Protein AF-A0A436BQZ3-F1 (afdb_monomer_lite)

Secondary structure (DSSP, 8-state):
-----HHHHHHHHHHHHHTTT--SSHHHHHHHHHHTT--------SS----TTSHHHHHHHHHHHHHHHHHHHHHHHHHHTTS------PPP---

Radius of gyration: 27.24 Å; chains: 1; bounding box: 77×26×73 Å

Structure (mmCIF, N/CA/C/O backbone):
data_AF-A0A436BQZ3-F1
#
_entry.id   AF-A0A436BQZ3-F1
#
loop_
_atom_site.group_PDB
_atom_site.id
_atom_site.type_symbol
_atom_site.label_atom_id
_atom_site.label_alt_id
_atom_site.label_comp_id
_atom_site.label_asym_id
_atom_site.label_entity_id
_atom_site.label_seq_id
_atom_site.pdbx_PDB_ins_code
_atom_site.Cartn_x
_atom_site.Cartn_y
_atom_site.Cartn_z
_atom_site.occupancy
_atom_site.B_iso_or_equiv
_atom_site.auth_seq_id
_atom_site.auth_comp_id
_atom_site.auth_asym_id
_atom_site.auth_atom_id
_atom_site.pdbx_PDB_model_num
ATOM 1 N N . ALA A 1 1 ? -5.326 -2.111 2.742 1.00 73.50 1 ALA A N 1
ATOM 2 C CA . ALA A 1 1 ? -4.471 -3.300 2.526 1.00 73.50 1 ALA A CA 1
ATOM 3 C C . ALA A 1 1 ? -4.586 -3.745 1.072 1.00 73.50 1 ALA A C 1
ATOM 5 O O . ALA A 1 1 ? -5.678 -3.655 0.520 1.00 73.50 1 ALA A O 1
ATOM 6 N N . PHE A 1 2 ? -3.492 -4.195 0.451 1.00 87.81 2 PHE A N 1
ATOM 7 C CA . PHE A 1 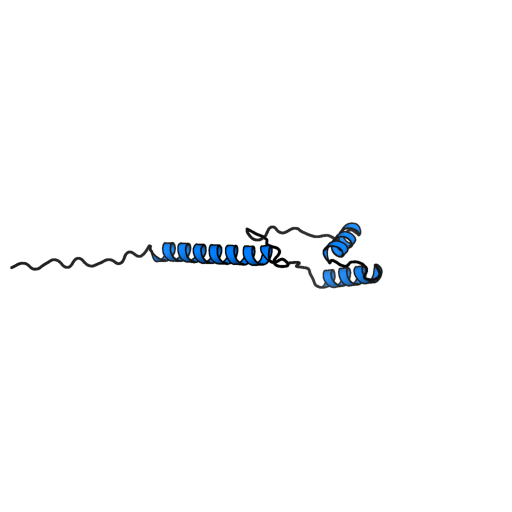2 ? -3.510 -4.700 -0.925 1.00 87.81 2 PHE A CA 1
ATOM 8 C C . PHE A 1 2 ? -3.871 -6.185 -0.943 1.00 87.81 2 PHE A C 1
ATOM 10 O O . PHE A 1 2 ? -3.339 -6.964 -0.154 1.00 87.81 2 PHE A O 1
ATOM 17 N N . LYS A 1 3 ? -4.745 -6.579 -1.868 1.00 92.88 3 LYS A N 1
ATOM 18 C CA . LYS A 1 3 ? -5.018 -7.981 -2.189 1.00 92.88 3 LYS A CA 1
ATOM 19 C C . LYS A 1 3 ? -4.704 -8.196 -3.659 1.00 92.88 3 LYS A C 1
ATOM 21 O O . LYS A 1 3 ? -5.142 -7.418 -4.498 1.00 92.88 3 LYS A O 1
ATOM 26 N N . MET A 1 4 ? -3.967 -9.257 -3.965 1.00 95.31 4 MET A N 1
ATOM 27 C CA . MET A 1 4 ? -3.639 -9.621 -5.338 1.00 95.31 4 MET A CA 1
ATOM 28 C C . MET A 1 4 ? -3.369 -11.127 -5.455 1.00 95.31 4 MET A C 1
ATOM 30 O O . MET A 1 4 ? -2.950 -11.745 -4.474 1.00 95.31 4 MET A O 1
ATOM 34 N N . PRO A 1 5 ? -3.578 -11.735 -6.635 1.00 96.94 5 PRO A N 1
ATOM 35 C CA . PRO A 1 5 ? -3.071 -13.073 -6.922 1.00 96.94 5 PRO A CA 1
ATOM 36 C C . PRO A 1 5 ? -1.539 -13.127 -6.824 1.00 96.94 5 PRO A C 1
ATOM 38 O O . PRO A 1 5 ? -0.862 -12.181 -7.224 1.00 96.94 5 PRO A O 1
ATOM 41 N N . GLY A 1 6 ? -0.975 -14.264 -6.402 1.00 97.94 6 GLY A N 1
ATOM 42 C CA . GLY A 1 6 ? 0.483 -14.431 -6.281 1.00 97.94 6 GLY A CA 1
ATOM 43 C C . GLY A 1 6 ? 1.249 -14.166 -7.584 1.00 97.94 6 GLY A C 1
ATOM 44 O O . GLY A 1 6 ? 2.319 -13.566 -7.560 1.00 97.94 6 GLY A O 1
ATOM 45 N N . ARG A 1 7 ? 0.664 -14.505 -8.743 1.00 98.06 7 ARG A N 1
ATOM 46 C CA . ARG A 1 7 ? 1.246 -14.171 -10.058 1.00 98.06 7 ARG A CA 1
ATOM 47 C C . ARG A 1 7 ? 1.472 -12.665 -10.253 1.00 98.06 7 ARG A C 1
ATOM 49 O O . ARG A 1 7 ? 2.487 -12.283 -10.821 1.00 98.06 7 ARG A O 1
ATOM 56 N N . ILE A 1 8 ? 0.566 -11.824 -9.747 1.00 97.50 8 ILE A N 1
ATOM 57 C CA . ILE A 1 8 ? 0.678 -10.363 -9.850 1.00 97.50 8 ILE A CA 1
ATOM 58 C C . ILE A 1 8 ? 1.791 -9.872 -8.926 1.00 97.50 8 ILE A C 1
ATOM 60 O O . ILE A 1 8 ? 2.603 -9.046 -9.327 1.00 97.50 8 ILE A O 1
ATOM 64 N N . LEU A 1 9 ? 1.906 -10.448 -7.724 1.00 97.44 9 LEU A N 1
ATOM 65 C CA . LEU A 1 9 ? 3.015 -10.143 -6.820 1.00 97.44 9 LEU A CA 1
ATOM 66 C C . LEU A 1 9 ? 4.377 -10.479 -7.455 1.00 97.44 9 LEU A C 1
ATOM 68 O O . LEU A 1 9 ? 5.313 -9.689 -7.349 1.00 97.44 9 LEU A O 1
ATOM 72 N N . HIS A 1 10 ? 4.485 -11.607 -8.166 1.00 98.19 10 HIS A N 1
ATOM 73 C CA . HIS A 1 10 ? 5.701 -11.959 -8.906 1.00 98.19 10 HIS A CA 1
ATOM 74 C C . HIS A 1 10 ? 6.009 -10.985 -10.050 1.00 98.19 10 HIS A C 1
ATOM 76 O O . HIS A 1 10 ? 7.171 -10.619 -10.224 1.00 98.19 10 HIS A O 1
ATOM 82 N N . GLN A 1 11 ? 4.995 -10.537 -10.796 1.00 98.00 11 GLN A N 1
ATOM 83 C CA . GLN A 1 11 ? 5.165 -9.528 -11.848 1.00 98.00 11 GLN A CA 1
ATOM 84 C C . GLN A 1 11 ? 5.650 -8.192 -11.277 1.00 98.00 11 GLN A C 1
ATOM 86 O O . GLN A 1 11 ? 6.609 -7.623 -11.791 1.00 98.00 11 GLN A O 1
ATOM 91 N N . LEU A 1 12 ? 5.059 -7.729 -10.172 1.00 98.06 12 LEU A N 1
ATOM 92 C CA . LEU A 1 12 ? 5.512 -6.521 -9.477 1.00 98.06 12 LEU A CA 1
ATOM 93 C C . LEU A 1 12 ? 6.958 -6.667 -8.982 1.00 98.06 12 LEU A C 1
ATOM 95 O O . LEU A 1 12 ? 7.759 -5.753 -9.152 1.00 98.06 12 LEU A O 1
ATOM 99 N N . ALA A 1 13 ? 7.328 -7.825 -8.428 1.00 97.94 13 ALA A N 1
ATOM 100 C CA . ALA A 1 13 ? 8.702 -8.082 -7.999 1.00 97.94 13 ALA A CA 1
ATOM 101 C C . ALA A 1 13 ? 9.701 -8.103 -9.172 1.00 97.94 13 ALA A C 1
ATOM 103 O O . ALA A 1 13 ? 10.843 -7.676 -9.006 1.00 97.94 13 ALA A O 1
ATOM 104 N N . ALA A 1 14 ? 9.300 -8.601 -10.347 1.00 98.38 14 ALA A N 1
ATOM 105 C CA . ALA A 1 14 ? 10.118 -8.543 -11.558 1.00 98.38 14 ALA A CA 1
ATOM 106 C C . ALA A 1 14 ? 10.295 -7.096 -12.040 1.00 98.38 14 ALA A C 1
ATOM 108 O O . ALA A 1 14 ? 11.429 -6.657 -12.221 1.00 98.38 14 ALA A O 1
ATOM 109 N N . LEU A 1 15 ? 9.198 -6.338 -12.123 1.00 98.44 15 LEU A N 1
ATOM 110 C CA . LEU A 1 15 ? 9.205 -4.924 -12.500 1.00 98.44 15 LEU A CA 1
ATOM 111 C C . LEU A 1 15 ? 10.079 -4.084 -11.557 1.00 98.44 15 LEU A C 1
ATOM 113 O O . LEU A 1 15 ? 10.853 -3.242 -12.000 1.00 98.44 15 LEU A O 1
ATOM 117 N N . TRP A 1 16 ? 10.000 -4.327 -10.249 1.00 98.50 16 TRP A N 1
ATOM 118 C CA . TRP A 1 16 ? 10.830 -3.626 -9.270 1.00 98.50 16 TRP A CA 1
ATOM 119 C C . TRP A 1 16 ? 12.322 -3.890 -9.490 1.00 98.50 16 TRP A C 1
ATOM 121 O O . TRP A 1 16 ? 13.122 -2.962 -9.423 1.00 98.50 16 TRP A O 1
ATOM 131 N N . ARG A 1 17 ? 12.707 -5.135 -9.805 1.00 98.50 17 ARG A N 1
ATOM 132 C CA . ARG A 1 17 ? 14.103 -5.483 -10.127 1.00 98.50 17 ARG A CA 1
ATOM 133 C C . ARG A 1 17 ? 14.572 -4.853 -11.436 1.00 98.50 17 ARG A C 1
ATOM 135 O O . ARG A 1 17 ? 15.684 -4.345 -11.475 1.00 98.50 17 ARG A O 1
ATOM 142 N N . GLU A 1 18 ? 13.734 -4.855 -12.470 1.00 98.25 18 GLU A N 1
ATOM 143 C CA . GLU A 1 18 ? 14.019 -4.196 -13.754 1.00 98.25 18 GLU A CA 1
ATOM 144 C C . GLU A 1 18 ? 14.276 -2.695 -13.574 1.00 98.25 18 GLU A C 1
ATOM 146 O O . GLU A 1 18 ? 15.145 -2.111 -14.215 1.00 98.25 18 GLU A O 1
ATOM 151 N N . ARG A 1 19 ? 13.566 -2.075 -12.631 1.00 97.50 19 ARG A N 1
ATOM 152 C CA . ARG A 1 19 ? 13.698 -0.659 -12.273 1.00 97.50 19 ARG A CA 1
ATOM 153 C C . ARG A 1 19 ? 14.818 -0.389 -11.261 1.00 97.50 19 ARG A C 1
ATOM 155 O O . ARG A 1 19 ? 14.787 0.640 -10.588 1.00 97.50 19 ARG A O 1
ATOM 162 N N . ASP A 1 20 ? 15.762 -1.317 -11.120 1.00 98.12 20 ASP A N 1
ATOM 163 C CA . ASP A 1 20 ? 16.874 -1.277 -10.163 1.00 98.12 20 ASP A CA 1
ATOM 164 C C . ASP A 1 20 ? 16.435 -1.029 -8.710 1.00 98.12 20 ASP A C 1
ATOM 166 O O . ASP A 1 20 ? 17.078 -0.338 -7.925 1.00 98.12 20 ASP A O 1
ATOM 170 N N . ARG A 1 21 ? 15.284 -1.592 -8.333 1.00 97.50 21 ARG A N 1
ATOM 171 C CA . ARG A 1 21 ? 14.735 -1.548 -6.970 1.00 97.50 21 ARG A CA 1
ATOM 172 C C . ARG A 1 21 ? 14.521 -0.133 -6.415 1.00 97.50 21 ARG A C 1
ATOM 174 O O . ARG A 1 21 ? 14.434 0.045 -5.203 1.00 97.50 21 ARG A O 1
ATOM 181 N N . ARG A 1 22 ? 14.401 0.872 -7.289 1.00 96.31 22 ARG A N 1
ATOM 182 C CA . ARG A 1 22 ? 14.352 2.294 -6.904 1.00 96.31 22 ARG A CA 1
ATOM 183 C C . ARG A 1 22 ? 13.038 2.752 -6.271 1.00 96.31 22 ARG A C 1
ATOM 185 O O . ARG A 1 22 ? 12.978 3.837 -5.706 1.00 96.31 22 ARG A O 1
ATOM 192 N N . ASP A 1 23 ? 11.964 1.982 -6.429 1.00 97.81 23 ASP A N 1
ATOM 193 C CA . ASP A 1 23 ? 10.655 2.362 -5.901 1.00 97.81 23 ASP A CA 1
ATOM 194 C C . ASP A 1 23 ? 10.613 2.099 -4.386 1.00 97.81 23 ASP A C 1
ATOM 196 O O . ASP A 1 23 ? 10.514 0.951 -3.956 1.00 97.81 23 ASP A O 1
ATOM 200 N N . GLU A 1 24 ? 10.699 3.170 -3.590 1.00 94.31 24 GLU A N 1
ATOM 201 C CA . GLU A 1 24 ? 10.660 3.136 -2.116 1.00 94.31 24 GLU A CA 1
ATOM 202 C C . GLU A 1 24 ? 9.302 2.658 -1.580 1.00 94.31 24 GLU A C 1
ATOM 204 O O . GLU A 1 24 ? 9.226 1.862 -0.645 1.00 94.31 24 GLU A O 1
ATOM 209 N N . TYR A 1 25 ? 8.215 3.114 -2.209 1.00 94.31 25 TYR A N 1
ATOM 210 C CA . TYR A 1 25 ? 6.849 2.778 -1.826 1.00 94.31 25 TYR A CA 1
ATOM 211 C C . TYR A 1 25 ? 6.202 1.858 -2.855 1.00 94.31 25 TYR A C 1
ATOM 213 O O . TYR A 1 25 ? 6.300 2.070 -4.066 1.00 94.31 25 TYR A O 1
ATOM 221 N N . ILE A 1 26 ? 5.423 0.887 -2.372 1.00 94.31 26 ILE A N 1
ATOM 222 C CA . ILE A 1 26 ? 4.669 -0.028 -3.240 1.00 94.31 26 ILE A CA 1
ATOM 223 C C . ILE A 1 26 ? 3.694 0.712 -4.168 1.00 94.31 26 ILE A C 1
ATOM 225 O O . ILE A 1 26 ? 3.463 0.270 -5.287 1.00 94.31 26 ILE A O 1
ATOM 229 N N . GLY A 1 27 ? 3.166 1.865 -3.743 1.00 95.19 27 GLY A N 1
ATOM 230 C CA . GLY A 1 27 ? 2.321 2.718 -4.583 1.00 95.19 27 GLY A CA 1
ATOM 231 C C . GLY A 1 27 ? 3.056 3.240 -5.820 1.00 95.19 27 GLY A C 1
ATOM 232 O O . GLY A 1 27 ? 2.500 3.223 -6.913 1.00 95.19 27 GLY A O 1
ATOM 233 N N . THR A 1 28 ? 4.330 3.615 -5.680 1.00 97.50 28 THR A N 1
ATOM 234 C CA . THR A 1 28 ? 5.172 4.048 -6.806 1.00 97.50 28 THR A CA 1
ATOM 235 C C . THR A 1 28 ? 5.374 2.912 -7.810 1.00 97.50 28 THR A C 1
ATOM 237 O O . THR A 1 28 ? 5.242 3.117 -9.017 1.00 97.50 28 THR A O 1
ATOM 240 N N . LEU A 1 29 ? 5.605 1.693 -7.315 1.00 98.06 29 LEU A N 1
ATOM 241 C CA . LEU A 1 29 ? 5.715 0.499 -8.152 1.00 98.06 29 LEU A CA 1
ATOM 242 C C . LEU A 1 29 ? 4.389 0.154 -8.853 1.00 98.06 29 LEU A C 1
ATOM 244 O O . LEU A 1 29 ? 4.387 -0.169 -10.039 1.00 98.06 29 LEU A O 1
ATOM 248 N N . ILE A 1 30 ? 3.257 0.263 -8.149 1.00 97.12 30 ILE A N 1
ATOM 249 C CA . ILE A 1 30 ? 1.922 0.056 -8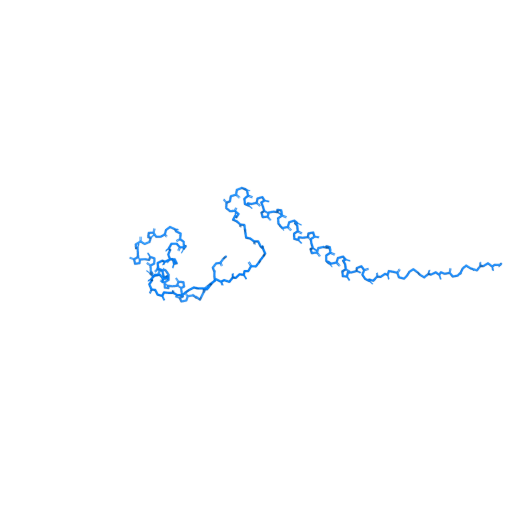.728 1.00 97.12 30 ILE A CA 1
ATOM 250 C C . ILE A 1 30 ? 1.652 1.080 -9.836 1.00 97.12 30 ILE A C 1
ATOM 252 O O . ILE A 1 30 ? 1.158 0.697 -10.891 1.00 97.12 30 ILE A O 1
ATOM 256 N N . ASN A 1 31 ? 2.032 2.349 -9.661 1.00 97.31 31 ASN A N 1
ATOM 257 C CA . ASN A 1 31 ? 1.888 3.359 -10.715 1.00 97.31 31 ASN A CA 1
ATOM 258 C C . ASN A 1 31 ? 2.661 2.972 -11.984 1.00 97.31 31 ASN A C 1
ATOM 260 O O . ASN A 1 31 ? 2.139 3.114 -13.088 1.00 97.31 31 ASN A O 1
ATOM 264 N N . ALA A 1 32 ? 3.879 2.441 -11.839 1.00 98.12 32 ALA A N 1
ATOM 265 C CA . ALA A 1 32 ? 4.651 1.940 -12.974 1.00 98.12 32 ALA A CA 1
ATOM 266 C C . ALA A 1 32 ? 3.989 0.719 -13.636 1.00 98.12 32 ALA A C 1
ATOM 268 O O . ALA A 1 32 ? 3.962 0.629 -14.860 1.00 98.12 32 ALA A O 1
ATOM 269 N N . TYR A 1 33 ? 3.421 -0.190 -12.840 1.00 97.94 33 TYR A N 1
ATOM 270 C CA . TYR A 1 33 ? 2.681 -1.348 -13.342 1.00 97.94 33 TYR A CA 1
ATOM 271 C C . TYR A 1 33 ? 1.439 -0.935 -14.144 1.00 97.94 33 TYR A C 1
ATOM 273 O O . TYR A 1 33 ? 1.222 -1.448 -15.239 1.00 97.94 33 TYR A O 1
ATOM 281 N N . LEU A 1 34 ? 0.668 0.038 -13.649 1.00 97.69 34 LEU A N 1
ATOM 282 C CA . LEU A 1 34 ? -0.490 0.588 -14.361 1.00 97.69 34 LEU A CA 1
ATOM 283 C C . LEU A 1 34 ? -0.077 1.294 -15.661 1.00 97.69 34 LEU A C 1
ATOM 285 O O . LEU A 1 34 ? -0.703 1.094 -16.698 1.00 97.69 34 LEU A O 1
ATOM 289 N N . ALA A 1 35 ? 1.012 2.070 -15.637 1.00 98.06 35 ALA A N 1
ATOM 290 C CA . ALA A 1 35 ? 1.542 2.733 -16.830 1.00 98.06 35 ALA A CA 1
ATOM 291 C C . ALA A 1 35 ? 2.010 1.741 -17.913 1.00 98.06 35 ALA A C 1
ATOM 293 O O . ALA A 1 35 ? 1.958 2.059 -19.098 1.00 98.06 35 ALA A O 1
ATOM 294 N N . ALA A 1 36 ? 2.426 0.534 -17.518 1.00 96.75 36 ALA A N 1
ATOM 295 C CA . ALA A 1 36 ? 2.776 -0.561 -18.424 1.00 96.75 36 ALA A CA 1
ATOM 296 C C . ALA A 1 36 ? 1.555 -1.366 -18.926 1.00 96.75 36 ALA A C 1
ATOM 298 O O . ALA A 1 36 ? 1.728 -2.402 -19.566 1.00 96.75 36 ALA A O 1
ATOM 299 N N . GLY A 1 37 ? 0.328 -0.914 -18.639 1.00 97.62 37 GLY A N 1
ATOM 300 C CA . GLY A 1 37 ? -0.917 -1.572 -19.051 1.00 97.62 37 GLY A CA 1
ATOM 301 C C . GLY A 1 37 ? -1.458 -2.591 -18.046 1.00 97.62 37 GLY A C 1
ATOM 302 O O . GLY A 1 37 ? -2.392 -3.324 -18.361 1.00 97.62 37 GLY A O 1
ATOM 303 N N . GLY A 1 38 ? -0.885 -2.660 -16.843 1.00 96.94 38 GLY A N 1
ATOM 304 C CA . GLY A 1 38 ? -1.439 -3.448 -15.750 1.00 96.94 38 GLY A CA 1
ATOM 305 C C . GLY A 1 38 ? -2.773 -2.888 -15.247 1.00 96.94 38 GLY A C 1
ATOM 306 O O . GLY A 1 38 ? -3.043 -1.695 -15.342 1.00 96.94 38 GLY A O 1
ATOM 307 N N . GLU A 1 39 ? -3.602 -3.748 -14.658 1.00 96.62 39 GLU A N 1
ATOM 308 C CA . GLU A 1 39 ? -4.908 -3.363 -14.112 1.00 96.62 39 GLU A CA 1
ATOM 309 C C . GLU A 1 39 ? -4.934 -3.413 -12.582 1.00 96.62 39 GLU A C 1
ATOM 311 O O . GLU A 1 39 ? -4.331 -4.291 -11.955 1.00 96.62 39 GLU A O 1
ATOM 316 N N . ALA A 1 40 ? -5.701 -2.507 -11.977 1.00 95.88 40 ALA A N 1
ATOM 317 C CA . ALA A 1 40 ? -6.046 -2.544 -10.563 1.00 95.88 40 ALA A CA 1
ATOM 318 C C . ALA A 1 40 ? -7.487 -2.071 -10.354 1.00 95.88 40 ALA A C 1
ATOM 320 O O . ALA A 1 40 ? -8.007 -1.254 -11.110 1.00 95.88 40 ALA A O 1
ATOM 321 N N . TYR A 1 41 ? -8.114 -2.562 -9.286 1.00 95.19 41 TYR A N 1
ATOM 322 C CA . TYR A 1 41 ? -9.499 -2.256 -8.949 1.00 95.19 41 TYR A CA 1
ATOM 323 C C . TYR A 1 41 ? -9.564 -1.617 -7.565 1.00 95.19 41 TYR A C 1
ATOM 325 O O . TYR A 1 41 ? -9.038 -2.161 -6.590 1.00 95.19 41 TYR A O 1
ATOM 333 N N . GLY A 1 42 ? -10.228 -0.466 -7.474 1.00 92.69 42 GLY A N 1
ATOM 334 C CA . GLY A 1 42 ? -10.553 0.159 -6.198 1.00 92.69 42 GLY A CA 1
ATOM 335 C C . GLY A 1 42 ? -11.793 -0.492 -5.593 1.00 92.69 42 GLY A C 1
ATOM 336 O O . GLY A 1 42 ? -12.854 -0.491 -6.211 1.00 92.69 42 GLY A O 1
ATOM 337 N N . VAL A 1 43 ? -11.677 -1.028 -4.379 1.00 91.06 43 VAL A N 1
ATOM 338 C CA . VAL A 1 43 ? -12.822 -1.554 -3.624 1.00 91.06 43 VAL A CA 1
ATOM 339 C C . VAL A 1 43 ? -13.086 -0.629 -2.446 1.00 91.06 43 VAL A C 1
ATOM 341 O O . VAL A 1 43 ? -12.251 -0.510 -1.549 1.00 91.06 43 VAL A O 1
ATOM 344 N N . ARG A 1 44 ? -14.255 0.023 -2.431 1.00 91.31 44 ARG A N 1
ATOM 345 C CA . ARG A 1 44 ? -14.712 0.769 -1.254 1.00 91.31 44 ARG A CA 1
ATOM 346 C C . ARG A 1 44 ? -15.049 -0.236 -0.154 1.00 91.31 44 ARG A C 1
ATOM 348 O O . ARG A 1 44 ? -15.987 -1.012 -0.297 1.00 91.31 44 ARG A O 1
ATOM 355 N N . ALA A 1 45 ? -14.290 -0.206 0.934 1.00 87.62 45 ALA A N 1
ATOM 356 C CA . ALA A 1 45 ? -14.492 -1.063 2.093 1.00 87.62 45 ALA A CA 1
ATOM 357 C C . ALA A 1 45 ? -14.422 -0.240 3.383 1.00 87.62 45 ALA A C 1
AT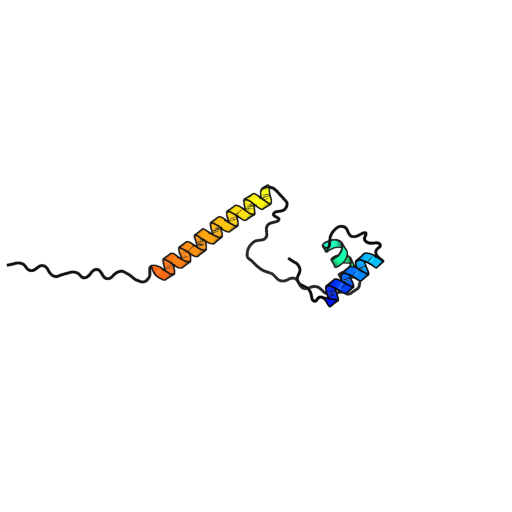OM 359 O O . ALA A 1 45 ? -13.627 0.694 3.482 1.00 87.62 45 ALA A O 1
ATOM 360 N N . GLY A 1 46 ? -15.241 -0.615 4.367 1.00 87.25 46 GLY A N 1
ATOM 361 C CA . GLY A 1 46 ? -15.342 0.088 5.644 1.00 87.25 46 GLY A CA 1
ATOM 362 C C . GLY A 1 46 ? -16.026 1.456 5.550 1.00 87.25 46 GLY A C 1
ATOM 363 O O . GLY A 1 46 ? -16.447 1.909 4.483 1.00 87.25 46 GLY A O 1
ATOM 364 N N . VAL A 1 47 ? -16.150 2.103 6.708 1.00 87.94 47 VAL A N 1
ATOM 365 C CA . VAL A 1 47 ? -16.758 3.439 6.866 1.00 87.94 47 VAL A CA 1
ATOM 366 C C . VAL A 1 47 ? -15.728 4.518 7.197 1.00 87.94 47 VAL A C 1
ATOM 368 O O . VAL A 1 47 ? -16.018 5.707 7.110 1.00 87.94 47 VAL A O 1
ATOM 371 N N . SER A 1 48 ? -14.512 4.121 7.572 1.00 90.38 48 SER A N 1
ATOM 372 C CA . SER A 1 48 ? -13.416 5.020 7.931 1.00 90.38 48 SER A CA 1
ATOM 373 C C . SER A 1 48 ? -12.073 4.347 7.662 1.00 90.38 48 SER A C 1
ATOM 375 O O . SER A 1 48 ? -11.947 3.128 7.780 1.00 90.38 48 SER A O 1
ATOM 377 N N . TYR A 1 49 ? -11.071 5.146 7.299 1.00 89.06 49 TYR A N 1
ATOM 378 C CA . TYR A 1 49 ? -9.691 4.712 7.098 1.00 89.06 49 TYR A CA 1
ATOM 379 C C . TYR A 1 49 ? -8.766 5.659 7.856 1.00 89.06 49 TYR A C 1
ATOM 381 O O . TYR A 1 49 ? -8.885 6.876 7.714 1.00 89.06 49 TYR A O 1
ATOM 389 N N . VAL A 1 50 ? -7.856 5.104 8.655 1.00 94.12 50 VAL A N 1
ATOM 390 C CA . VAL A 1 50 ? -6.921 5.881 9.472 1.00 94.12 50 VAL A CA 1
ATOM 391 C C . VAL A 1 50 ? -5.512 5.352 9.266 1.00 94.12 50 VAL A C 1
ATOM 393 O O . VAL A 1 50 ? -5.264 4.156 9.407 1.00 94.12 50 VAL A O 1
ATOM 396 N N . ASP A 1 51 ? -4.588 6.257 8.954 1.00 92.06 51 ASP A N 1
ATOM 397 C CA . ASP A 1 51 ? -3.161 5.958 8.952 1.00 92.06 51 ASP A CA 1
ATOM 398 C C . ASP A 1 51 ? -2.621 5.977 10.385 1.00 92.06 51 ASP A C 1
ATOM 400 O O . ASP A 1 51 ? -2.412 7.035 10.977 1.00 92.06 51 ASP A O 1
ATOM 404 N N . VAL A 1 52 ? -2.393 4.793 10.948 1.00 96.25 52 VAL A N 1
ATOM 405 C CA . VAL A 1 52 ? -1.875 4.627 12.313 1.00 96.25 52 VAL A CA 1
ATOM 406 C C . VAL A 1 52 ? -0.355 4.786 12.420 1.00 96.25 52 VAL A C 1
ATOM 408 O O . VAL A 1 52 ? 0.183 4.645 13.515 1.00 96.25 52 VAL A O 1
ATOM 411 N N . GLY A 1 53 ? 0.343 5.120 11.328 1.00 93.62 53 GLY A N 1
ATOM 412 C CA . GLY A 1 53 ? 1.783 5.402 11.331 1.00 93.62 53 GLY A CA 1
ATOM 413 C C . GLY A 1 53 ? 2.173 6.697 12.055 1.00 93.62 53 GLY A C 1
ATOM 414 O O . GLY A 1 53 ? 3.356 6.975 12.239 1.00 93.62 53 GLY A O 1
ATOM 415 N N . THR A 1 54 ? 1.194 7.491 12.495 1.00 96.06 54 THR A N 1
ATOM 416 C CA . THR A 1 54 ? 1.400 8.743 13.234 1.00 96.06 54 THR A CA 1
ATOM 417 C C . THR A 1 54 ? 0.739 8.688 14.608 1.00 96.06 54 THR A C 1
ATOM 419 O O . THR A 1 54 ? -0.255 7.992 14.806 1.00 96.06 54 THR A O 1
ATOM 422 N N . PHE A 1 55 ? 1.227 9.482 15.567 1.00 97.38 55 PHE A N 1
ATOM 423 C CA . PHE A 1 55 ? 0.622 9.542 16.904 1.00 97.38 55 PHE A CA 1
ATOM 424 C C . PHE A 1 55 ? -0.845 9.996 16.868 1.00 97.38 55 PHE A C 1
ATOM 426 O O . PHE A 1 55 ? -1.701 9.427 17.546 1.00 97.38 55 PHE A O 1
ATOM 433 N N . ASN A 1 56 ? -1.155 11.003 16.046 1.00 97.38 56 ASN A N 1
ATOM 434 C CA . ASN A 1 56 ? -2.530 11.465 15.872 1.00 97.38 56 ASN A CA 1
ATOM 435 C C . ASN A 1 56 ? -3.415 10.381 15.239 1.00 97.38 56 ASN A C 1
ATOM 437 O O . ASN A 1 56 ? -4.543 10.161 15.680 1.00 97.38 56 ASN A O 1
ATOM 441 N N . GLY A 1 57 ? -2.889 9.672 14.241 1.00 97.06 57 GLY A N 1
ATOM 442 C CA . GLY A 1 57 ? -3.576 8.561 13.600 1.00 97.06 57 GLY A CA 1
ATOM 443 C C . GLY A 1 57 ? -3.853 7.406 14.555 1.00 97.06 57 GLY A C 1
ATOM 444 O O . GLY A 1 57 ? -4.991 6.959 14.659 1.00 97.06 57 GLY A O 1
ATOM 445 N N . TYR A 1 58 ? -2.861 6.996 15.343 1.00 97.38 58 TYR A N 1
ATOM 446 C CA . TYR A 1 58 ? -3.039 5.994 16.393 1.00 97.38 58 TYR A CA 1
ATOM 447 C C . TYR A 1 58 ? -4.155 6.382 17.376 1.00 97.38 58 TYR A C 1
ATOM 449 O O . TYR A 1 58 ? -5.084 5.609 17.607 1.00 97.38 58 TYR A O 1
ATOM 457 N N . ARG A 1 59 ? -4.126 7.616 17.901 1.00 97.25 59 ARG A N 1
ATOM 458 C CA . ARG A 1 59 ? -5.177 8.114 18.807 1.00 97.25 59 ARG A CA 1
ATOM 459 C C . ARG A 1 59 ? -6.554 8.152 18.151 1.00 97.25 59 ARG A C 1
ATOM 461 O O . ARG A 1 59 ? -7.550 7.888 18.817 1.00 97.25 59 ARG A O 1
ATOM 468 N N . THR A 1 60 ? -6.611 8.486 16.866 1.00 97.00 60 THR A N 1
ATOM 469 C CA . THR A 1 60 ? -7.862 8.496 16.099 1.00 97.00 60 THR A CA 1
ATOM 470 C C . THR A 1 60 ? -8.408 7.079 15.937 1.00 97.00 60 THR A C 1
ATOM 472 O O . THR A 1 60 ? -9.597 6.862 16.152 1.00 97.00 60 THR A O 1
ATOM 475 N N . ALA A 1 61 ? -7.549 6.103 15.637 1.00 96.00 61 ALA A N 1
ATOM 476 C CA . ALA A 1 61 ? -7.952 4.706 15.521 1.00 96.00 61 ALA A CA 1
ATOM 477 C C . ALA A 1 61 ? -8.512 4.153 16.840 1.00 96.00 61 ALA A C 1
ATOM 479 O O . ALA A 1 61 ? -9.544 3.490 16.815 1.00 96.00 61 ALA A O 1
ATOM 480 N N . LEU A 1 62 ? -7.896 4.478 17.985 1.00 96.38 62 LEU A N 1
ATOM 481 C CA . LEU A 1 62 ? -8.420 4.077 19.297 1.00 96.38 62 LEU A CA 1
ATOM 482 C C . LEU A 1 62 ? -9.840 4.600 19.541 1.00 96.38 62 LEU A C 1
ATOM 484 O O . LEU A 1 62 ? -10.714 3.824 19.912 1.00 96.38 62 LEU A O 1
ATOM 488 N N . ARG A 1 63 ? -10.095 5.883 19.256 1.00 96.12 63 ARG A N 1
ATOM 489 C CA . ARG A 1 63 ? -11.436 6.471 19.411 1.00 96.12 63 ARG A CA 1
ATOM 490 C C . ARG A 1 63 ? -12.476 5.782 18.529 1.00 96.12 63 ARG A C 1
ATOM 492 O O . ARG A 1 63 ? -13.546 5.438 19.013 1.00 96.12 63 ARG A O 1
ATOM 499 N N . LEU A 1 64 ? -12.151 5.532 17.257 1.00 93.75 64 LEU A N 1
ATOM 500 C CA . LEU A 1 64 ? -13.069 4.845 16.339 1.00 93.75 64 LEU A CA 1
ATOM 501 C C . LEU A 1 64 ? -13.397 3.419 16.804 1.00 93.75 64 LEU A C 1
ATOM 503 O O . LEU A 1 64 ? -14.523 2.958 16.624 1.00 93.75 64 LEU A O 1
ATOM 507 N N . LEU A 1 65 ? -12.433 2.719 17.409 1.00 92.12 65 LEU A N 1
ATOM 508 C CA . LEU A 1 65 ? -12.663 1.393 17.985 1.00 92.12 65 LEU A CA 1
ATOM 509 C C . LEU A 1 65 ? -13.571 1.464 19.221 1.00 92.12 65 LEU A C 1
ATOM 511 O O . LEU A 1 65 ? -14.502 0.669 19.328 1.00 92.12 65 LEU A O 1
ATOM 515 N N . GLU A 1 66 ? -13.346 2.425 20.120 1.00 93.19 66 GLU A N 1
ATOM 516 C CA . GLU A 1 66 ? -14.197 2.652 21.300 1.00 93.19 66 GLU A CA 1
ATOM 517 C C . GLU A 1 66 ? -15.650 2.974 20.902 1.00 93.19 66 GLU A C 1
ATOM 519 O O . GLU A 1 66 ? -16.597 2.399 21.446 1.00 93.19 66 GLU A O 1
ATOM 524 N N . GLU A 1 67 ? -15.835 3.845 19.907 1.00 89.25 67 GLU A N 1
ATOM 525 C CA . GLU A 1 67 ? -17.148 4.199 19.355 1.00 89.25 67 GLU A CA 1
ATOM 526 C C . GLU A 1 67 ? -17.842 3.001 18.688 1.00 89.25 67 GLU A C 1
ATOM 528 O O . GLU A 1 67 ? -19.048 2.799 18.877 1.00 89.25 67 GLU A O 1
ATOM 533 N N . GLY A 1 68 ? -17.090 2.184 17.944 1.00 84.38 68 GLY A N 1
ATOM 534 C CA . GLY A 1 68 ? -17.586 0.952 17.331 1.00 84.38 68 GLY A CA 1
ATOM 535 C C . GLY A 1 68 ? -18.102 -0.045 18.370 1.00 84.38 68 GLY A C 1
ATOM 536 O O . GLY A 1 68 ? -19.253 -0.474 18.287 1.00 84.38 68 GLY A O 1
ATOM 537 N N . VAL A 1 69 ? -17.309 -0.323 19.411 1.00 77.00 69 VAL A N 1
ATOM 538 C CA . VAL A 1 69 ? -17.700 -1.220 20.517 1.00 77.00 69 VAL A CA 1
ATOM 539 C C . VAL A 1 69 ? -18.959 -0.712 21.227 1.00 77.00 69 VAL A C 1
ATOM 541 O O . VAL A 1 69 ? -19.896 -1.477 21.465 1.00 77.00 69 VAL A O 1
ATOM 544 N N . ALA A 1 70 ? -19.039 0.590 21.517 1.00 74.31 70 ALA A N 1
ATOM 545 C CA . ALA A 1 70 ? -20.216 1.182 22.155 1.00 74.31 70 ALA A CA 1
ATOM 546 C C . ALA A 1 70 ? -21.475 1.134 21.263 1.00 74.31 70 ALA A C 1
ATOM 548 O O . ALA A 1 70 ? -22.604 1.182 21.766 1.00 74.31 70 ALA A O 1
ATOM 549 N N . SER A 1 71 ? -21.298 1.085 19.942 1.00 77.31 71 SER A N 1
ATOM 550 C CA . SER A 1 71 ? -22.387 0.964 18.968 1.00 77.31 71 SER A CA 1
ATOM 551 C C . SER A 1 71 ? -22.893 -0.478 18.884 1.00 77.31 71 SER A C 1
ATOM 553 O O . SER A 1 71 ? -24.101 -0.703 18.965 1.00 77.31 71 SER A O 1
ATOM 555 N N . GLU A 1 72 ? -21.988 -1.459 18.844 1.00 75.75 72 GLU A N 1
ATOM 556 C CA . GLU A 1 72 ? -22.316 -2.894 18.877 1.00 75.75 72 GLU A CA 1
ATOM 557 C C . GLU A 1 72 ? -23.008 -3.308 20.187 1.00 75.75 72 GLU A C 1
ATOM 559 O O . GLU A 1 72 ? -23.997 -4.048 20.172 1.00 75.75 72 GLU A O 1
ATOM 564 N N . GLN A 1 73 ? -22.553 -2.784 21.330 1.00 74.44 73 GLN A N 1
ATOM 565 C CA . GLN A 1 73 ? -23.181 -3.028 22.635 1.00 74.44 73 GLN A CA 1
ATOM 566 C C . GLN A 1 73 ? -24.603 -2.460 22.708 1.00 74.44 73 GLN A C 1
ATOM 568 O O . GLN A 1 73 ? -25.512 -3.140 23.184 1.00 74.44 73 GLN A O 1
ATOM 573 N N . ARG A 1 74 ? -24.828 -1.240 22.195 1.00 75.12 74 ARG A N 1
ATOM 574 C CA . ARG A 1 74 ? -26.176 -0.647 22.102 1.00 75.12 74 ARG A CA 1
ATOM 575 C C . ARG A 1 74 ? -27.095 -1.455 21.196 1.00 75.12 74 ARG A C 1
ATOM 577 O O . ARG A 1 74 ? -28.253 -1.672 21.547 1.00 75.12 74 ARG A O 1
ATOM 584 N N . GLN A 1 75 ? -26.581 -1.927 20.064 1.00 74.44 75 GLN A N 1
ATOM 585 C CA . GLN A 1 75 ? -27.350 -2.743 19.130 1.00 74.44 75 GLN A CA 1
ATOM 586 C C . GLN A 1 75 ? -27.717 -4.104 19.740 1.00 74.44 75 GLN A C 1
ATOM 588 O O . GLN A 1 75 ? -28.860 -4.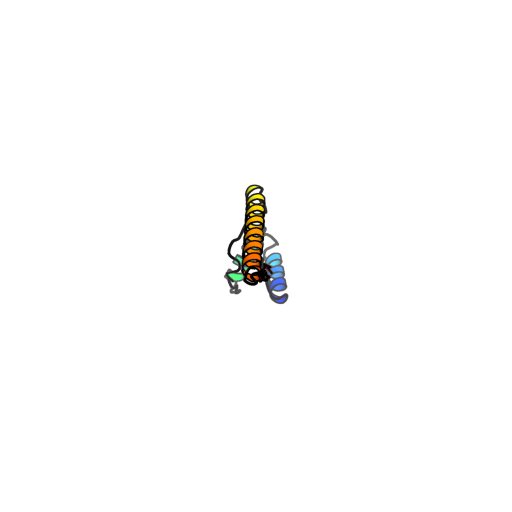542 19.631 1.00 74.44 75 GLN A O 1
ATOM 593 N N . THR A 1 76 ? -26.790 -4.719 20.478 1.00 76.12 76 THR A N 1
ATOM 594 C CA . THR A 1 76 ? -27.038 -5.954 21.237 1.00 76.12 76 THR A CA 1
ATOM 595 C C . THR A 1 76 ? -28.067 -5.736 22.351 1.00 76.12 76 THR A C 1
ATOM 597 O O . THR A 1 76 ? -29.000 -6.522 22.486 1.00 76.12 76 THR A O 1
ATOM 600 N N . ALA A 1 77 ? -27.964 -4.643 23.114 1.00 73.19 77 ALA A N 1
ATOM 601 C CA . ALA A 1 77 ? -28.923 -4.310 24.167 1.00 73.19 77 ALA A CA 1
ATOM 602 C C . ALA A 1 77 ? -30.337 -4.037 23.621 1.00 73.19 77 ALA A C 1
ATOM 604 O O . ALA A 1 77 ? -31.310 -4.445 24.248 1.00 73.19 77 ALA A O 1
ATOM 605 N N . MET A 1 78 ? -30.472 -3.416 22.442 1.00 68.75 78 MET A N 1
ATOM 606 C CA . MET A 1 78 ? -31.771 -3.272 21.764 1.00 68.75 78 MET A CA 1
ATOM 607 C C . MET A 1 78 ? -32.354 -4.618 21.317 1.00 68.75 78 MET A C 1
ATOM 609 O O . MET A 1 78 ? -33.554 -4.835 21.465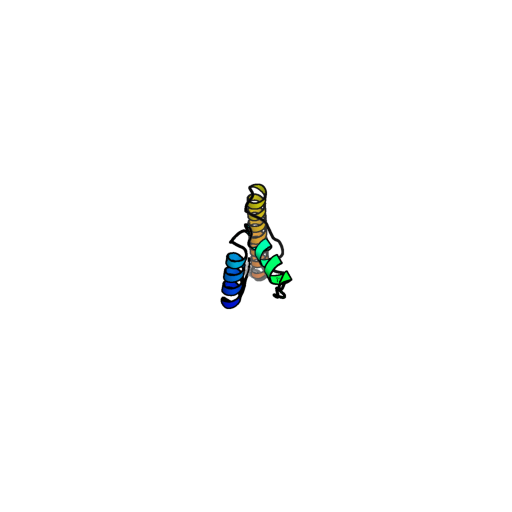 1.00 68.75 78 MET A O 1
ATOM 613 N N . LEU A 1 79 ? -31.523 -5.528 20.797 1.00 72.56 79 LEU A N 1
ATOM 614 C CA . LEU A 1 79 ? -31.965 -6.862 20.371 1.00 72.56 79 LEU A CA 1
ATOM 615 C C . LEU A 1 79 ? -32.387 -7.745 21.557 1.00 72.56 79 LEU A C 1
ATOM 617 O O . LEU A 1 79 ? -33.337 -8.513 21.438 1.00 72.56 79 LEU A O 1
ATOM 621 N N . VAL A 1 80 ? -31.715 -7.621 22.706 1.00 64.94 80 VAL A N 1
ATOM 622 C CA . VAL A 1 80 ? -32.026 -8.385 23.929 1.00 64.94 80 VAL A CA 1
ATOM 623 C C . VAL A 1 80 ? -33.153 -7.730 24.748 1.00 64.94 80 VAL A C 1
ATOM 625 O O . VAL A 1 80 ? -33.946 -8.427 25.377 1.00 64.94 80 VAL A O 1
ATOM 628 N N . GLY A 1 81 ? -33.290 -6.401 24.698 1.00 58.25 81 GLY A N 1
ATOM 629 C CA . GLY A 1 81 ? -34.290 -5.624 25.444 1.00 58.25 81 GLY A CA 1
ATOM 630 C C . GLY A 1 81 ? -35.738 -5.747 24.951 1.00 58.25 81 GLY A C 1
ATOM 631 O O . GLY A 1 81 ? -36.634 -5.210 25.598 1.00 58.25 81 GLY A O 1
ATOM 632 N N . GLY A 1 82 ? -35.990 -6.462 23.847 1.00 52.19 82 GLY A N 1
ATOM 633 C CA . GLY A 1 82 ? -37.343 -6.800 23.380 1.00 52.19 82 GLY A CA 1
ATOM 634 C C . GLY A 1 82 ? -38.042 -7.893 24.204 1.00 52.19 82 GLY A C 1
ATOM 635 O O . GLY A 1 82 ? -39.252 -8.076 24.081 1.00 52.19 82 GLY A O 1
ATOM 636 N N . ALA A 1 83 ? -37.316 -8.605 25.070 1.00 56.00 83 ALA A N 1
ATOM 637 C CA . ALA A 1 83 ? -37.906 -9.527 26.033 1.00 56.00 83 ALA A CA 1
ATOM 638 C C . ALA A 1 83 ? -38.193 -8.780 27.343 1.00 56.00 83 ALA A C 1
ATOM 640 O O . ALA A 1 83 ? -37.379 -8.766 28.266 1.00 56.00 83 ALA A O 1
ATOM 641 N N . HIS A 1 84 ? -39.361 -8.141 27.430 1.00 50.81 84 HIS A N 1
ATOM 642 C CA . HIS A 1 84 ? -39.875 -7.670 28.713 1.00 50.81 84 HIS A CA 1
ATOM 643 C C . HIS A 1 84 ? -39.955 -8.855 29.693 1.00 50.81 84 HIS A C 1
ATOM 645 O O . HIS A 1 84 ? -40.588 -9.862 29.363 1.00 50.81 84 HIS A O 1
ATOM 651 N N . PRO A 1 85 ? -39.378 -8.767 30.905 1.00 46.28 85 PRO A N 1
ATOM 652 C CA . PRO A 1 85 ? -39.691 -9.726 31.947 1.00 46.28 85 PRO A CA 1
ATOM 653 C C . PRO A 1 85 ? -41.151 -9.497 32.350 1.00 46.28 85 PRO A C 1
ATOM 655 O O . PRO A 1 85 ? -41.489 -8.485 32.963 1.00 46.28 85 PRO A O 1
ATOM 658 N N . HIS A 1 86 ? -42.030 -10.424 31.968 1.00 46.81 86 HIS A N 1
ATOM 659 C CA . HIS A 1 86 ? -43.356 -10.548 32.562 1.00 46.81 86 HIS A CA 1
ATOM 660 C C . HIS A 1 86 ? -43.155 -10.758 34.067 1.00 46.81 86 HIS A C 1
ATOM 662 O O . HIS A 1 86 ? -42.770 -11.839 34.517 1.00 46.81 86 HIS A O 1
ATOM 668 N N . VAL A 1 87 ? -43.377 -9.701 34.842 1.00 53.56 87 VAL A N 1
ATOM 669 C CA . VAL A 1 87 ? -43.572 -9.806 36.284 1.00 53.56 87 VAL A CA 1
ATOM 670 C C . VAL A 1 87 ? -44.989 -10.352 36.471 1.00 53.56 87 VAL A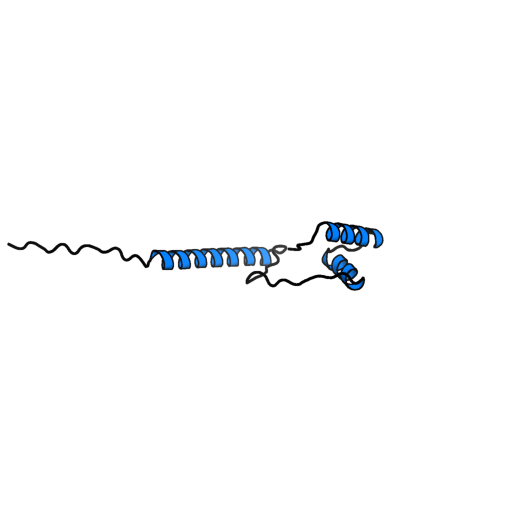 C 1
ATOM 672 O O . VAL A 1 87 ? -45.935 -9.675 36.062 1.00 53.56 87 VAL A O 1
ATOM 675 N N . PRO A 1 88 ? -45.180 -11.555 37.042 1.00 45.47 88 PRO A N 1
ATOM 676 C CA . PRO A 1 88 ? -46.516 -12.030 37.359 1.00 45.47 88 PRO A CA 1
ATOM 677 C C . PRO A 1 88 ? -47.078 -11.133 38.462 1.00 45.47 88 PRO A C 1
ATOM 679 O O . PRO A 1 88 ? -46.522 -11.067 39.559 1.00 45.47 88 PRO A O 1
ATOM 682 N N . VAL A 1 89 ? -48.176 -10.435 38.178 1.00 54.78 89 VAL A N 1
ATOM 683 C CA . VAL A 1 89 ? -48.998 -9.831 39.227 1.00 54.78 89 VAL A CA 1
ATOM 684 C C . VAL A 1 89 ? -49.704 -10.982 39.931 1.00 54.78 89 VAL A C 1
ATOM 686 O O . VAL A 1 89 ? -50.602 -11.605 39.369 1.00 54.78 89 VAL A O 1
ATOM 689 N N . VAL A 1 90 ? -49.258 -11.296 41.145 1.00 54.47 90 VAL A N 1
ATOM 690 C CA . VAL A 1 90 ? -49.961 -12.225 42.030 1.00 54.47 90 VAL A CA 1
ATOM 691 C C . VAL A 1 90 ? -51.167 -11.471 42.602 1.00 54.47 90 VAL A C 1
ATOM 693 O O . VAL A 1 90 ? -50.965 -10.410 43.200 1.00 54.47 90 VAL A O 1
ATOM 696 N N . PRO A 1 91 ? -52.412 -11.944 42.412 1.00 49.84 91 PRO A N 1
ATOM 697 C CA . PRO A 1 91 ? -53.568 -11.325 43.042 1.00 49.84 91 PRO A CA 1
ATOM 698 C C . PRO A 1 91 ? -53.453 -11.487 44.557 1.00 49.84 91 PRO A C 1
ATOM 700 O O . PRO A 1 91 ? -53.248 -12.593 45.051 1.00 49.84 91 PRO A O 1
ATOM 703 N N . GLY A 1 92 ? -53.554 -10.375 45.283 1.00 55.16 92 GLY A N 1
ATOM 704 C CA . GLY A 1 92 ? -53.612 -10.390 46.737 1.00 55.16 92 GLY A CA 1
ATOM 705 C C . GLY A 1 92 ? -54.863 -11.120 47.212 1.00 55.16 92 GLY A C 1
ATOM 706 O O . GLY A 1 92 ? -55.976 -10.757 46.833 1.00 55.16 92 GLY A O 1
ATOM 707 N N . GLU A 1 93 ? -54.678 -12.128 48.057 1.00 43.69 93 GLU A N 1
ATOM 708 C CA . GLU A 1 93 ? -55.762 -12.691 48.850 1.00 43.69 93 GLU A CA 1
ATOM 709 C C . GLU A 1 93 ? -55.991 -11.773 50.052 1.00 43.69 93 GLU A C 1
ATOM 711 O O . GLU A 1 93 ? -55.200 -11.719 50.993 1.00 43.69 93 GLU A O 1
ATOM 716 N N . GLY A 1 94 ? -57.059 -10.983 49.966 1.00 50.19 94 GLY A N 1
ATOM 717 C CA . GLY A 1 94 ? -57.711 -10.409 51.129 1.00 50.19 94 GLY A CA 1
ATOM 718 C C . GLY A 1 94 ? -58.836 -11.335 51.577 1.00 50.19 94 GLY A C 1
ATOM 719 O O . GLY A 1 94 ? -59.720 -11.622 50.772 1.00 50.19 94 GLY A O 1
ATOM 720 N N . ALA A 1 95 ? -58.772 -11.777 52.834 1.00 41.12 95 ALA A N 1
ATOM 721 C CA . ALA A 1 95 ? -59.858 -11.948 53.812 1.00 41.12 95 ALA A CA 1
ATOM 722 C C . ALA A 1 95 ? -59.355 -12.811 54.977 1.00 41.12 95 ALA A C 1
ATOM 724 O O . ALA A 1 95 ? -58.947 -13.965 54.723 1.00 41.12 95 ALA A O 1
#

pLDDT: mean 85.31, std 17.12, range [41.12, 98.5]

Foldseek 3Di:
DDDDDVVVVVVLVVQCVVVVVPDPDVVSSVVVCVVVVHDDDDDDDDDDDFDCPDPVSVVVVVVVVVVVVVVVVVVVCVVVVVDDPPDDPDDDDDD

Sequence (95 aa):
AFKMPGRILHQLAALWRERDRRDEYIGTLINAYLAAGGEAYGVRAGVSYVDVGTFNGYRTALRLLEEGVASEQRQTAMLVGGAHPHVPVVPGEGA